Protein AF-A0AAE8SU69-F1 (afdb_monomer)

Structure (mmCIF, N/CA/C/O backbone):
data_AF-A0AAE8SU69-F1
#
_entry.id   AF-A0AAE8SU69-F1
#
loop_
_atom_site.group_PDB
_atom_site.id
_atom_site.type_symbol
_atom_site.label_atom_id
_atom_site.label_alt_id
_atom_site.label_comp_id
_atom_site.label_asym_id
_atom_site.label_entity_id
_atom_site.label_seq_id
_atom_site.pdbx_PDB_ins_code
_atom_site.Cartn_x
_atom_site.Cartn_y
_atom_site.Cartn_z
_atom_site.occupancy
_atom_site.B_iso_or_equiv
_atom_site.auth_seq_id
_atom_site.auth_comp_id
_atom_site.auth_asym_id
_atom_site.auth_atom_id
_atom_site.pdbx_PDB_model_num
ATOM 1 N N . MET A 1 1 ? 26.611 16.038 -88.336 1.00 49.09 1 MET A N 1
ATOM 2 C CA . MET A 1 1 ? 27.033 17.090 -87.384 1.00 49.09 1 MET A CA 1
ATOM 3 C C . MET A 1 1 ? 26.155 16.955 -86.149 1.00 49.09 1 MET A C 1
ATOM 5 O O . MET A 1 1 ? 24.941 16.931 -86.281 1.00 49.09 1 MET A O 1
ATOM 9 N N . THR A 1 2 ? 26.763 16.671 -85.002 1.00 54.41 2 THR A N 1
ATOM 10 C CA . THR A 1 2 ? 26.121 16.164 -83.774 1.00 54.41 2 THR A CA 1
ATOM 11 C C . THR A 1 2 ? 25.400 17.258 -82.976 1.00 54.41 2 THR A C 1
ATOM 13 O O . THR A 1 2 ? 25.965 18.343 -82.841 1.00 54.41 2 THR A O 1
ATOM 16 N N . PRO A 1 3 ? 24.221 16.996 -82.377 1.00 60.56 3 PRO A N 1
ATOM 17 C CA . PRO A 1 3 ? 23.592 17.940 -81.461 1.00 60.56 3 PRO A CA 1
ATOM 18 C C . PRO A 1 3 ? 24.275 17.887 -80.086 1.00 60.56 3 PRO A C 1
ATOM 20 O O . PRO A 1 3 ? 24.425 16.822 -79.483 1.00 60.56 3 PRO A O 1
ATOM 23 N N . HIS A 1 4 ? 24.699 19.045 -79.585 1.00 52.25 4 HIS A N 1
ATOM 24 C CA . HIS A 1 4 ? 25.251 19.191 -78.241 1.00 52.25 4 HIS A CA 1
ATOM 25 C C . HIS A 1 4 ? 24.133 19.162 -77.192 1.00 52.25 4 HIS A C 1
ATOM 27 O O . HIS A 1 4 ? 23.294 20.057 -77.136 1.00 52.25 4 HIS A O 1
ATOM 33 N N . PHE A 1 5 ? 24.152 18.145 -76.330 1.00 54.75 5 PHE A N 1
ATOM 34 C CA . PHE A 1 5 ? 23.349 18.108 -75.112 1.00 54.75 5 PHE A CA 1
ATOM 35 C C . PHE A 1 5 ? 24.040 18.883 -73.984 1.00 54.75 5 PHE A C 1
ATOM 37 O O . PHE A 1 5 ? 25.207 18.640 -73.668 1.00 54.75 5 PHE A O 1
ATOM 44 N N . LEU A 1 6 ? 23.279 19.786 -73.358 1.00 58.44 6 LEU A N 1
ATOM 45 C CA . LEU A 1 6 ? 23.613 20.472 -72.112 1.00 58.44 6 LEU A CA 1
ATOM 46 C C . LEU A 1 6 ? 23.956 19.462 -71.007 1.00 58.44 6 LEU A C 1
ATOM 48 O O . LEU A 1 6 ? 23.206 18.517 -70.758 1.00 58.44 6 LEU A O 1
ATOM 52 N N . ARG A 1 7 ? 25.026 19.731 -70.256 1.00 56.09 7 ARG A N 1
ATOM 53 C CA . ARG A 1 7 ? 25.225 19.166 -68.918 1.00 56.09 7 ARG A CA 1
ATOM 54 C C . ARG A 1 7 ? 25.032 20.270 -67.884 1.00 56.09 7 ARG A C 1
ATOM 56 O O . ARG A 1 7 ? 25.958 21.022 -67.604 1.00 56.09 7 ARG A O 1
ATOM 63 N N . LEU A 1 8 ? 23.830 20.349 -67.312 1.00 56.34 8 LEU A N 1
ATOM 64 C CA . LEU A 1 8 ? 23.618 21.036 -66.038 1.00 56.34 8 LEU A CA 1
ATOM 65 C C . LEU A 1 8 ? 24.312 20.211 -64.951 1.00 56.34 8 LEU A C 1
ATOM 67 O O . LEU A 1 8 ? 23.879 19.108 -64.617 1.00 56.34 8 LEU A O 1
ATOM 71 N N . THR A 1 9 ? 25.408 20.728 -64.412 1.00 57.75 9 THR A N 1
ATOM 72 C CA . THR A 1 9 ? 26.046 20.174 -63.223 1.00 57.75 9 THR A CA 1
ATOM 73 C C . THR A 1 9 ? 25.197 20.550 -62.011 1.00 57.75 9 THR A C 1
ATOM 75 O O . THR A 1 9 ? 25.156 21.701 -61.587 1.00 57.75 9 THR A O 1
ATOM 78 N N . TRP A 1 10 ? 24.475 19.581 -61.447 1.00 59.78 10 TRP A N 1
ATOM 79 C CA . TRP A 1 10 ? 23.865 19.752 -60.131 1.00 59.78 10 TRP A CA 1
ATOM 80 C C . TRP A 1 10 ? 24.978 19.901 -59.095 1.00 59.78 10 TRP A C 1
ATOM 82 O O . TRP A 1 10 ? 25.676 18.944 -58.760 1.00 59.78 10 TRP A O 1
ATOM 92 N N . SER A 1 11 ? 25.160 21.125 -58.610 1.00 58.50 11 SER A N 1
ATOM 93 C CA . SER A 1 11 ? 25.967 21.431 -57.440 1.00 58.50 11 SER A CA 1
ATOM 94 C C . SER A 1 11 ? 25.389 20.689 -56.233 1.00 58.50 11 SER A C 1
ATOM 96 O O . SER A 1 11 ? 24.283 20.951 -55.764 1.00 58.50 11 SER A O 1
ATOM 98 N N . ILE A 1 12 ? 26.145 19.709 -55.744 1.00 66.00 12 ILE A N 1
ATOM 99 C CA . ILE A 1 12 ? 25.838 18.947 -54.536 1.00 66.00 12 ILE A CA 1
ATOM 100 C C . ILE A 1 12 ? 26.022 19.902 -53.352 1.00 66.00 12 ILE A C 1
ATOM 102 O O . ILE A 1 12 ? 27.138 20.096 -52.873 1.00 66.00 12 ILE A O 1
ATOM 106 N N . LEU A 1 13 ? 24.938 20.524 -52.884 1.00 65.25 13 LEU A N 1
ATOM 107 C CA . LEU A 1 13 ? 24.973 21.236 -51.609 1.00 65.25 13 LEU A CA 1
ATOM 108 C C . LEU A 1 13 ? 25.187 20.222 -50.469 1.00 65.25 13 LEU A C 1
ATOM 110 O O . LEU A 1 13 ? 24.530 19.174 -50.449 1.00 65.25 13 LEU A O 1
ATOM 114 N N . PRO A 1 14 ? 26.072 20.512 -49.498 1.00 62.97 14 PRO A N 1
ATOM 115 C CA . PRO A 1 14 ? 26.271 19.648 -48.348 1.00 62.97 14 PRO A CA 1
ATOM 116 C C . PRO A 1 14 ? 24.975 19.565 -47.539 1.00 62.97 14 PRO A C 1
ATOM 118 O O . PRO A 1 14 ? 24.421 20.567 -47.088 1.00 62.97 14 PRO A O 1
ATOM 121 N N . ARG A 1 15 ? 24.482 18.336 -47.367 1.00 63.25 15 ARG A N 1
ATOM 122 C CA . ARG A 1 15 ? 23.305 18.010 -46.559 1.00 63.25 15 ARG A CA 1
ATOM 123 C C . ARG A 1 15 ? 23.516 18.569 -45.143 1.00 63.25 15 ARG A C 1
ATOM 125 O O . ARG A 1 15 ? 24.497 18.173 -44.510 1.00 63.25 15 ARG A O 1
ATOM 132 N N . PRO A 1 16 ? 22.645 19.457 -44.627 1.00 61.53 16 PRO A N 1
ATOM 133 C CA . PRO A 1 16 ? 22.851 20.044 -43.311 1.00 61.53 16 PRO A CA 1
ATOM 134 C C . PRO A 1 16 ? 22.878 18.926 -42.270 1.00 61.53 16 PRO A C 1
ATOM 136 O O . PRO A 1 16 ? 21.952 18.112 -42.186 1.00 61.53 16 PRO A O 1
ATOM 139 N N . ALA A 1 17 ? 23.970 18.864 -41.506 1.00 66.44 17 ALA A N 1
ATOM 140 C CA . ALA A 1 17 ? 24.088 17.967 -40.372 1.00 66.44 17 ALA A CA 1
ATOM 141 C C . ALA A 1 17 ? 22.897 18.241 -39.450 1.00 66.44 17 ALA A C 1
ATOM 143 O O . ALA A 1 17 ? 22.738 19.346 -38.937 1.00 66.44 17 ALA A O 1
ATOM 144 N N . SER A 1 18 ? 22.010 17.258 -39.297 1.00 67.19 18 SER A N 1
ATOM 145 C CA . SER A 1 18 ? 20.856 17.377 -38.415 1.00 67.19 18 SER A CA 1
ATOM 146 C C . SER A 1 18 ? 21.368 17.537 -36.987 1.00 67.19 18 SER A C 1
ATOM 148 O O . SER A 1 18 ? 21.724 16.552 -36.338 1.00 67.19 18 SER A O 1
ATOM 150 N N . PHE A 1 19 ? 21.445 18.779 -36.510 1.00 65.38 19 PHE A N 1
ATOM 151 C CA . PHE A 1 19 ? 21.756 19.090 -35.125 1.00 65.38 19 PHE A CA 1
ATOM 152 C C . PHE A 1 19 ? 20.706 18.396 -34.256 1.00 65.38 19 PHE A C 1
ATOM 154 O O . PHE A 1 19 ? 19.541 18.791 -34.214 1.00 65.38 19 PHE A O 1
ATOM 161 N N . ARG A 1 20 ? 21.096 17.297 -33.600 1.00 65.38 20 ARG A N 1
ATOM 162 C CA . ARG A 1 20 ? 20.268 16.672 -32.571 1.00 65.38 20 ARG A CA 1
ATOM 163 C C . ARG A 1 20 ? 20.212 17.649 -31.409 1.00 65.38 20 ARG A C 1
ATOM 165 O O . ARG A 1 20 ? 21.133 17.700 -30.600 1.00 65.38 20 ARG A O 1
ATOM 172 N N . LEU A 1 21 ? 19.142 18.429 -31.346 1.00 67.25 21 LEU A N 1
ATOM 173 C CA . LEU A 1 21 ? 18.849 19.263 -30.193 1.00 67.25 21 LEU A CA 1
ATOM 174 C C . LEU A 1 21 ? 18.622 18.326 -29.000 1.00 67.25 21 LEU A C 1
ATOM 176 O O . LEU A 1 21 ? 17.607 17.631 -28.915 1.00 67.25 21 LEU A O 1
ATOM 180 N N . PHE A 1 22 ? 19.606 18.244 -28.106 1.00 68.12 22 PHE A N 1
ATOM 181 C CA . PHE A 1 22 ? 19.438 17.576 -26.825 1.00 68.12 22 PHE A CA 1
ATOM 182 C C . PHE A 1 22 ? 18.495 18.432 -25.984 1.00 68.12 22 PHE A C 1
ATOM 184 O O . PHE A 1 22 ? 18.874 19.472 -25.457 1.00 68.12 22 PHE A O 1
ATOM 191 N N . THR A 1 23 ? 17.240 18.005 -25.880 1.00 70.88 23 THR A N 1
ATOM 192 C CA . THR A 1 23 ? 16.294 18.583 -24.927 1.00 70.88 23 THR A CA 1
ATOM 193 C C . THR A 1 23 ? 16.696 18.134 -23.522 1.00 70.88 23 THR A C 1
ATOM 195 O O . THR A 1 23 ? 16.471 16.995 -23.112 1.00 70.88 23 THR A O 1
ATOM 198 N N . THR A 1 24 ? 17.362 19.015 -22.780 1.00 71.12 24 THR A N 1
ATOM 199 C CA . THR A 1 24 ? 17.593 18.838 -21.345 1.00 71.12 24 THR A CA 1
ATOM 200 C C . THR A 1 24 ? 16.384 19.396 -20.603 1.00 71.12 24 THR A C 1
ATOM 202 O O . THR A 1 24 ? 16.393 20.541 -20.157 1.00 71.12 24 THR A O 1
ATOM 205 N N . SER A 1 25 ? 15.300 18.625 -20.494 1.00 71.69 25 SER A N 1
ATOM 206 C CA . SER A 1 25 ? 14.234 19.006 -19.564 1.00 71.69 25 SER A CA 1
ATOM 207 C C . SER A 1 25 ? 14.768 18.871 -18.138 1.00 71.69 25 SER A C 1
ATOM 209 O O . SER A 1 25 ? 15.251 17.793 -17.773 1.00 71.69 25 SER A O 1
ATOM 211 N N . ALA A 1 26 ? 14.666 19.923 -17.327 1.00 72.44 26 ALA A N 1
ATOM 212 C CA . ALA A 1 26 ? 14.949 19.825 -15.901 1.00 72.44 26 ALA A CA 1
ATOM 213 C C . ALA A 1 26 ? 14.105 18.693 -15.292 1.00 72.44 26 ALA A C 1
ATOM 215 O O . ALA A 1 26 ? 12.884 18.650 -15.454 1.00 72.44 26 ALA A O 1
ATOM 216 N N . ALA A 1 27 ? 14.758 17.744 -14.621 1.00 67.69 27 ALA A N 1
ATOM 217 C CA . ALA A 1 27 ? 14.060 16.668 -13.938 1.00 67.69 27 ALA A CA 1
ATOM 218 C C . ALA A 1 27 ? 13.318 17.259 -12.732 1.00 67.69 27 ALA A C 1
ATOM 220 O O . ALA A 1 27 ? 13.930 17.556 -11.708 1.00 67.69 27 ALA A O 1
ATOM 221 N N . LEU A 1 28 ? 11.998 17.434 -12.848 1.00 61.94 28 LEU A N 1
ATOM 222 C CA . LEU A 1 28 ? 11.156 17.824 -11.722 1.00 61.94 28 LEU A CA 1
ATOM 223 C C . LEU A 1 28 ? 11.113 16.654 -10.726 1.00 61.94 28 LEU A C 1
ATOM 225 O O . LEU A 1 28 ? 10.309 15.729 -10.847 1.00 61.94 28 LEU A O 1
ATOM 229 N N . SER A 1 29 ? 12.012 16.669 -9.745 1.00 61.12 29 SER A N 1
ATOM 230 C CA . SER A 1 29 ? 12.094 15.692 -8.658 1.00 61.12 29 SER A CA 1
ATOM 231 C C . SER A 1 29 ? 10.975 15.914 -7.638 1.00 61.12 29 SER A C 1
ATOM 233 O O . SER A 1 29 ? 11.204 16.178 -6.464 1.00 61.12 29 SER A O 1
ATOM 235 N N . LYS A 1 30 ? 9.720 15.792 -8.070 1.00 59.88 30 LYS A N 1
ATOM 236 C CA . LYS A 1 30 ? 8.565 15.837 -7.171 1.00 59.88 30 LYS A CA 1
ATOM 237 C C . LYS A 1 30 ? 7.873 14.486 -7.135 1.00 59.88 30 LYS A C 1
ATOM 239 O O . LYS A 1 30 ? 6.719 14.333 -7.504 1.00 59.88 30 LYS A O 1
ATOM 244 N N . THR A 1 31 ? 8.576 13.482 -6.613 1.00 60.25 31 THR A N 1
ATOM 245 C CA . THR A 1 31 ? 7.897 12.322 -6.018 1.00 60.25 31 THR A CA 1
ATOM 246 C C . THR A 1 31 ? 7.461 12.681 -4.600 1.00 60.25 31 THR A C 1
ATOM 248 O O . THR A 1 31 ? 7.898 12.059 -3.635 1.00 60.25 31 THR A O 1
ATOM 251 N N . ILE A 1 32 ? 6.641 13.723 -4.456 1.00 70.19 32 ILE A N 1
ATOM 252 C CA . ILE A 1 32 ? 5.942 13.966 -3.197 1.00 70.19 32 ILE A CA 1
ATOM 253 C C . ILE A 1 32 ? 4.724 13.055 -3.262 1.00 70.19 32 ILE A C 1
ATOM 255 O O . ILE A 1 32 ? 3.749 13.351 -3.945 1.00 70.19 32 ILE A O 1
ATOM 259 N N . LEU A 1 33 ? 4.837 11.878 -2.642 1.00 77.81 33 LEU A N 1
ATOM 260 C CA . LEU A 1 33 ? 3.665 11.044 -2.385 1.00 77.81 33 LEU A CA 1
ATOM 261 C C . LEU A 1 33 ? 2.626 11.893 -1.639 1.00 77.81 33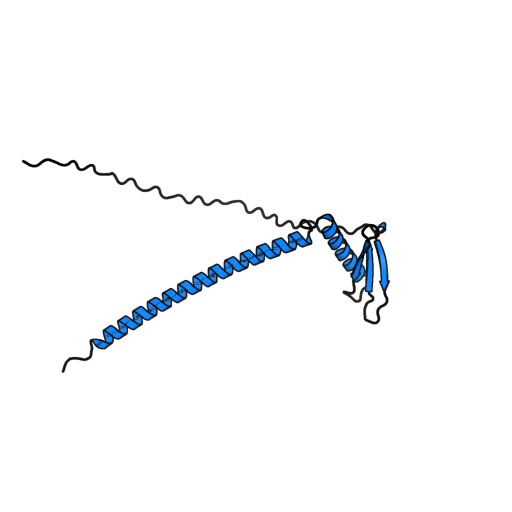 LEU A C 1
ATOM 263 O O . LEU A 1 33 ? 3.031 12.738 -0.832 1.00 77.81 33 LEU A O 1
ATOM 267 N N . PRO A 1 34 ? 1.320 11.664 -1.855 1.00 84.06 34 PRO A N 1
ATOM 268 C CA . PRO A 1 34 ? 0.303 12.383 -1.109 1.00 84.06 34 PRO A CA 1
ATOM 269 C C . PRO A 1 34 ? 0.540 12.213 0.402 1.00 84.06 34 PRO A C 1
ATOM 271 O O . PRO A 1 34 ? 1.043 11.160 0.847 1.00 84.06 34 PRO A O 1
ATOM 274 N N . PRO A 1 35 ? 0.237 13.257 1.195 1.00 87.19 35 PRO A N 1
ATOM 275 C CA . PRO A 1 35 ? 0.440 13.227 2.634 1.00 87.19 35 PRO A CA 1
ATOM 276 C C . PRO A 1 35 ? -0.336 12.062 3.250 1.00 87.19 35 PRO A C 1
ATOM 278 O O . PRO A 1 35 ? -1.358 11.618 2.731 1.00 87.19 35 PRO A O 1
ATOM 281 N N . ARG A 1 36 ? 0.175 11.517 4.356 1.00 87.88 36 ARG A N 1
ATOM 282 C CA . ARG A 1 36 ? -0.500 10.413 5.045 1.00 87.88 36 ARG A CA 1
ATOM 283 C C . ARG A 1 36 ? -1.869 10.896 5.551 1.00 87.88 36 ARG A C 1
ATOM 285 O O . ARG A 1 36 ? -1.898 11.964 6.165 1.00 87.88 36 ARG A O 1
ATOM 292 N N . PRO A 1 37 ? -2.959 10.130 5.346 1.00 89.31 37 PRO A N 1
ATOM 293 C CA . PRO A 1 37 ? -4.260 10.509 5.877 1.00 89.31 37 PRO A CA 1
ATOM 294 C C . PRO A 1 37 ? -4.170 10.650 7.397 1.00 89.31 37 PRO A C 1
ATOM 296 O O . PRO A 1 37 ? -3.539 9.829 8.077 1.00 89.31 37 PRO A O 1
ATOM 299 N N . LYS A 1 38 ? -4.754 11.736 7.910 1.00 89.56 38 LYS A N 1
ATOM 300 C CA . LYS A 1 38 ? -4.808 12.010 9.347 1.00 89.56 38 LY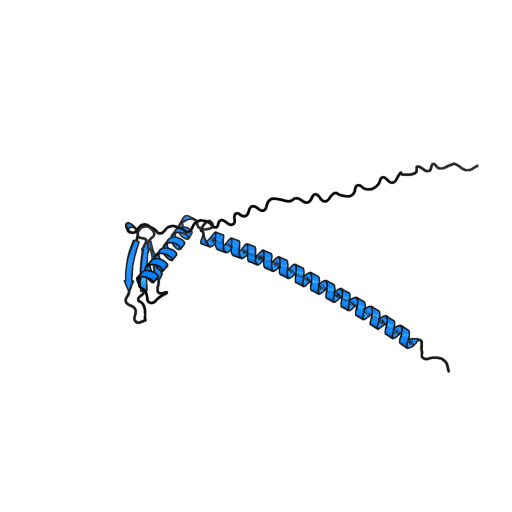S A CA 1
ATOM 301 C C . LYS A 1 38 ? -5.737 11.004 10.020 1.00 89.56 38 LYS A C 1
ATOM 303 O O . LYS A 1 38 ? -6.638 10.450 9.395 1.00 89.56 38 LYS A O 1
ATOM 308 N N . HIS A 1 39 ? -5.496 10.751 11.300 1.00 89.50 39 HIS A N 1
ATOM 309 C CA . HIS A 1 39 ? -6.405 9.924 12.082 1.00 89.50 39 HIS A CA 1
ATOM 310 C C . HIS A 1 39 ? -7.716 10.680 12.320 1.00 89.50 39 HIS A C 1
ATOM 312 O O . HIS A 1 39 ? -7.653 11.891 12.552 1.00 89.50 39 HIS A O 1
ATOM 318 N N . PRO A 1 40 ? -8.866 9.985 12.286 1.00 87.69 40 PRO A N 1
ATOM 319 C CA . PRO A 1 40 ? -10.123 10.577 12.716 1.00 87.69 40 PRO A CA 1
ATOM 320 C C . PRO A 1 40 ? -10.028 11.035 14.182 1.00 87.69 40 PRO A C 1
ATOM 322 O O . PRO A 1 40 ? -9.213 10.495 14.947 1.00 87.69 40 PRO A O 1
ATOM 325 N N . PRO A 1 41 ? -10.807 12.054 14.569 1.00 91.00 41 PRO A N 1
ATOM 326 C CA . PRO A 1 41 ? -10.815 12.559 15.931 1.00 91.00 41 PRO A CA 1
ATOM 327 C C . PRO A 1 41 ? -11.390 11.519 16.904 1.00 91.00 41 PRO A C 1
ATOM 329 O O . PRO A 1 41 ? -12.156 10.636 16.524 1.00 91.00 41 PRO A O 1
ATOM 332 N N . GLU A 1 42 ? -11.017 11.606 18.183 1.00 88.81 42 GLU A N 1
ATOM 333 C CA . GLU A 1 42 ? -11.345 10.548 19.153 1.00 88.81 42 GLU A CA 1
ATOM 334 C C . GLU A 1 42 ? -12.849 10.413 19.438 1.00 88.81 42 GLU A C 1
ATOM 336 O O . GLU A 1 42 ? -13.295 9.326 19.785 1.00 88.81 42 GLU A O 1
ATOM 341 N N . HIS A 1 43 ? -13.638 11.472 19.233 1.00 92.06 43 HIS A N 1
ATOM 342 C CA . HIS A 1 43 ? -15.089 11.458 19.451 1.00 92.06 43 HIS A CA 1
ATOM 343 C C . HIS A 1 43 ? -15.872 10.674 18.384 1.00 92.06 43 HIS A C 1
ATOM 345 O O . HIS A 1 43 ? -17.007 10.284 18.632 1.00 92.06 43 HIS A O 1
ATOM 351 N N . GLU A 1 44 ? -15.280 10.409 17.217 1.00 91.62 44 GLU A N 1
ATOM 352 C CA . GLU A 1 44 ? -15.917 9.642 16.133 1.00 91.62 44 GLU A CA 1
ATOM 353 C C . GLU A 1 44 ? -15.566 8.147 16.183 1.00 91.62 44 GLU A C 1
ATOM 355 O O . GLU A 1 44 ? -15.963 7.377 15.301 1.00 91.62 44 GLU A O 1
ATOM 360 N N . ILE A 1 45 ? -14.786 7.718 17.182 1.00 93.50 45 ILE A N 1
ATOM 361 C CA . ILE A 1 45 ? -14.213 6.375 17.246 1.00 93.50 45 ILE A CA 1
ATOM 362 C C . ILE A 1 45 ? -14.673 5.653 18.510 1.00 93.50 45 ILE A C 1
ATOM 364 O O . ILE A 1 45 ? -14.346 6.036 19.629 1.00 93.50 45 ILE A O 1
ATOM 368 N N . GLU A 1 46 ? -15.320 4.510 18.321 1.00 94.19 46 GLU A N 1
ATOM 369 C CA . GLU A 1 46 ? -15.577 3.546 19.387 1.00 94.19 46 GLU A CA 1
ATOM 370 C C . GLU A 1 46 ? -14.430 2.533 19.452 1.00 94.19 46 GLU A C 1
ATOM 372 O O . GLU A 1 46 ? -14.112 1.853 18.467 1.00 94.19 46 GLU A O 1
ATOM 377 N N . GLU A 1 47 ? -13.793 2.409 20.621 1.00 92.62 47 GLU A N 1
ATOM 378 C CA . GLU A 1 47 ? -12.747 1.415 20.843 1.00 92.62 47 GLU A CA 1
ATOM 379 C C . GLU A 1 47 ? -13.248 0.230 21.686 1.00 92.62 47 GLU A C 1
ATOM 381 O O . GLU A 1 47 ? -13.643 0.399 22.834 1.00 92.62 47 GLU A O 1
ATOM 386 N N . ALA A 1 48 ? -13.104 -0.997 21.179 1.00 92.06 48 ALA A N 1
ATOM 387 C CA . ALA A 1 48 ? -13.380 -2.228 21.921 1.00 92.06 48 ALA A CA 1
ATOM 388 C C . ALA A 1 48 ? -12.132 -3.119 22.007 1.00 92.06 48 ALA A C 1
ATOM 390 O O . ALA A 1 48 ? -11.258 -3.109 21.132 1.00 92.06 48 ALA A O 1
ATOM 391 N N . PHE A 1 49 ? -12.016 -3.890 23.087 1.00 88.25 49 PHE A N 1
ATOM 392 C CA . PHE A 1 49 ? -10.927 -4.845 23.281 1.00 88.25 49 PHE A CA 1
ATOM 393 C C . PHE A 1 49 ? -11.495 -6.229 23.555 1.00 88.25 49 PHE A C 1
ATOM 395 O O . PHE A 1 49 ? -12.259 -6.412 24.497 1.00 88.25 49 PHE A O 1
ATOM 402 N N . VAL A 1 50 ? -11.079 -7.202 22.748 1.00 88.19 50 VAL A N 1
ATOM 403 C CA . VAL A 1 50 ? -11.466 -8.599 22.928 1.00 88.19 50 VAL A CA 1
ATOM 404 C C . VAL A 1 50 ? -10.286 -9.354 23.520 1.00 88.19 50 VAL A C 1
ATOM 406 O O . VAL A 1 50 ? -9.178 -9.364 22.970 1.00 88.19 50 VAL A O 1
ATOM 409 N N . LYS A 1 51 ? -10.523 -9.997 24.665 1.00 83.12 51 LYS A N 1
ATOM 410 C CA . LYS A 1 51 ? -9.545 -10.878 25.298 1.00 83.12 51 LYS A CA 1
ATOM 411 C C . LYS A 1 51 ? -9.564 -12.219 24.558 1.00 83.12 51 LYS A C 1
ATOM 413 O O . LYS A 1 51 ? -10.450 -13.035 24.770 1.00 83.12 51 LYS A O 1
ATOM 418 N N . GLY A 1 52 ? -8.624 -12.395 23.632 1.00 76.25 52 GLY A N 1
ATOM 419 C CA . GLY A 1 52 ? -8.404 -13.669 22.945 1.00 76.25 52 GLY A CA 1
ATOM 420 C C . GLY A 1 52 ? -7.620 -14.663 23.807 1.00 76.25 52 GLY A C 1
ATOM 421 O O . GLY A 1 52 ? -7.017 -14.279 24.807 1.00 76.25 52 GLY A O 1
ATOM 422 N N . SER A 1 53 ? -7.611 -15.931 23.388 1.00 73.81 53 SER A N 1
ATOM 423 C CA . SER A 1 53 ? -6.877 -17.024 24.050 1.00 73.81 53 SER A CA 1
ATOM 424 C C . SER A 1 53 ? -5.350 -16.947 23.846 1.00 73.81 53 SER A C 1
ATOM 426 O O . SER A 1 53 ? -4.594 -17.432 24.682 1.00 73.81 53 SER A O 1
ATOM 428 N N . GLY A 1 54 ? -4.883 -16.299 22.772 1.00 69.31 54 GLY A N 1
ATOM 429 C CA . GLY A 1 54 ? -3.459 -16.177 22.438 1.00 69.31 54 GLY A CA 1
ATOM 430 C C . GLY A 1 54 ? -2.741 -14.945 23.025 1.00 69.31 54 GLY A C 1
ATOM 431 O O . GLY A 1 54 ? -3.370 -14.054 23.605 1.00 69.31 54 GLY A O 1
ATOM 432 N N . PRO A 1 55 ? -1.409 -14.853 22.843 1.00 62.09 55 PRO A N 1
ATOM 433 C CA . PRO A 1 55 ? -0.602 -13.736 23.325 1.00 62.09 55 PRO A CA 1
ATOM 434 C C . PRO A 1 55 ? -0.946 -12.443 22.569 1.00 62.09 55 PRO A C 1
ATOM 436 O O . PRO A 1 55 ? -0.663 -12.297 21.384 1.00 62.09 55 PRO A O 1
ATOM 439 N N . GLY A 1 56 ? -1.539 -11.482 23.281 1.00 66.25 56 GLY A N 1
ATOM 440 C CA . GLY A 1 56 ? -1.905 -10.168 22.747 1.00 66.25 56 GLY A CA 1
ATOM 441 C C . GLY A 1 56 ? -3.350 -10.124 22.252 1.00 66.25 56 GLY A C 1
ATOM 442 O O . GLY A 1 56 ? -3.669 -10.586 21.161 1.00 66.25 56 GLY A O 1
ATOM 443 N N . GLY A 1 57 ? -4.241 -9.554 23.067 1.00 79.00 57 GLY A N 1
ATOM 444 C CA . GLY A 1 57 ? -5.655 -9.439 22.708 1.00 79.00 57 GLY A CA 1
ATOM 445 C C . GLY A 1 57 ? -5.907 -8.545 21.490 1.00 79.00 57 GLY A C 1
ATOM 446 O O . GLY A 1 57 ? -5.094 -7.690 21.122 1.00 79.00 57 GLY A O 1
ATOM 447 N N . GLN A 1 58 ? -7.071 -8.745 20.882 1.00 87.44 58 GLN A N 1
ATOM 448 C CA . GLN A 1 58 ? -7.492 -8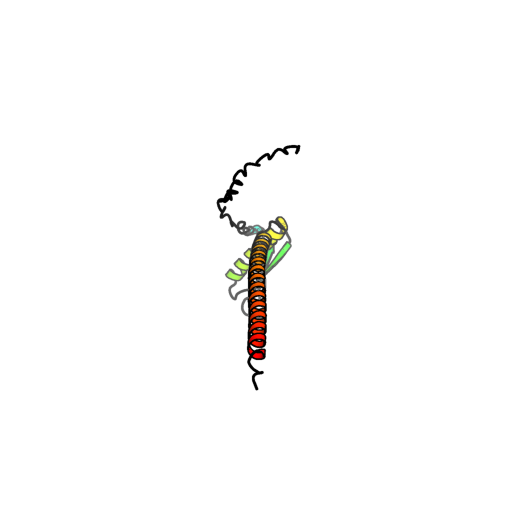.084 19.655 1.00 87.44 58 GLN A CA 1
ATOM 449 C C . GLN A 1 58 ? -8.045 -6.687 19.964 1.00 87.44 58 GLN A C 1
ATOM 451 O O . GLN A 1 58 ? -8.952 -6.530 20.786 1.00 87.44 58 GLN A O 1
ATOM 456 N N . LYS A 1 59 ? -7.521 -5.660 19.284 1.00 92.31 59 LYS A N 1
ATOM 457 C CA . LYS A 1 59 ? -8.076 -4.301 19.326 1.00 92.31 59 LYS A CA 1
ATOM 458 C C . LYS A 1 59 ? -9.058 -4.122 18.176 1.00 92.31 59 LYS A C 1
ATOM 460 O O . LYS A 1 59 ? -8.704 -4.369 17.023 1.00 92.31 59 LYS A O 1
ATOM 465 N N . ILE A 1 60 ? -10.266 -3.677 18.493 1.00 91.94 60 ILE A N 1
ATOM 466 C CA . ILE A 1 60 ? -11.312 -3.359 17.525 1.00 91.94 60 ILE A CA 1
ATOM 467 C C . ILE A 1 60 ? -11.558 -1.851 17.601 1.00 91.94 60 ILE A C 1
ATOM 469 O O . ILE A 1 60 ? -11.746 -1.312 18.690 1.00 91.94 60 ILE A O 1
ATOM 473 N N . LEU A 1 61 ? -11.495 -1.167 16.462 1.00 94.31 61 LEU A N 1
ATOM 474 C CA . LEU A 1 61 ? -11.884 0.236 16.323 1.00 94.31 61 LEU A CA 1
ATOM 475 C C . LEU A 1 61 ? -13.030 0.323 15.328 1.00 94.31 61 LEU A C 1
ATOM 477 O O . LEU A 1 61 ? -12.948 -0.270 14.251 1.00 94.31 61 LEU A O 1
ATOM 481 N N . LYS A 1 62 ? -14.067 1.071 15.680 1.00 95.12 62 LYS A N 1
ATOM 482 C CA . LYS A 1 62 ? -15.201 1.349 14.809 1.00 95.12 62 LYS A CA 1
ATOM 483 C C . LYS A 1 62 ? -15.328 2.853 14.631 1.00 95.12 62 LYS A C 1
ATOM 485 O O . LYS A 1 62 ? -15.325 3.589 15.609 1.00 95.12 62 LYS A O 1
ATOM 490 N N . HIS A 1 63 ? -15.426 3.293 13.385 1.00 96.12 63 HIS A N 1
ATOM 491 C CA . HIS A 1 63 ? -15.797 4.668 13.081 1.00 96.12 63 HIS A CA 1
ATOM 492 C C . HIS A 1 63 ? -17.320 4.782 13.128 1.00 96.12 63 HIS A C 1
ATOM 494 O O . HIS A 1 63 ? -18.003 4.060 12.401 1.00 96.12 63 HIS A O 1
ATOM 500 N N . ILE A 1 64 ? -17.848 5.641 13.996 1.00 93.81 64 ILE A N 1
ATOM 501 C CA . ILE A 1 64 ? -19.289 5.771 14.241 1.00 93.81 64 ILE A CA 1
ATOM 502 C C . ILE A 1 64 ? -20.039 6.209 12.972 1.00 93.81 64 ILE A C 1
ATOM 504 O O . ILE A 1 64 ? -20.961 5.493 12.581 1.00 93.81 64 ILE A O 1
ATOM 508 N N . PRO A 1 65 ? -19.651 7.296 12.270 1.00 93.69 65 PRO A N 1
ATOM 509 C CA . PRO A 1 65 ? -20.483 7.817 11.186 1.00 93.69 65 PRO A CA 1
ATOM 510 C C .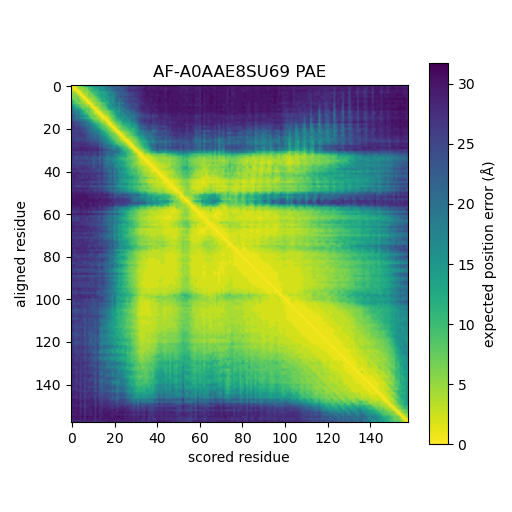 PRO A 1 65 ? -20.416 6.971 9.907 1.00 93.69 65 PRO A C 1
ATOM 512 O O . PRO A 1 65 ? -21.393 6.918 9.170 1.00 93.69 65 PRO A O 1
ATOM 515 N N . THR A 1 66 ? -19.302 6.274 9.634 1.00 94.38 66 THR A N 1
ATOM 516 C CA . THR A 1 66 ? -19.199 5.391 8.448 1.00 94.38 66 THR A CA 1
ATOM 517 C C . THR A 1 66 ? -19.461 3.919 8.753 1.00 94.38 66 THR A C 1
ATOM 519 O O . THR A 1 66 ? -19.539 3.108 7.834 1.00 94.38 66 THR A O 1
ATOM 522 N N . GLY A 1 67 ? -19.536 3.530 10.027 1.00 94.19 67 GLY A N 1
ATOM 523 C CA . GLY A 1 67 ? -19.710 2.137 10.442 1.00 94.19 67 GLY A CA 1
ATOM 524 C C . GLY A 1 67 ? -18.521 1.214 10.138 1.00 94.19 67 GLY A C 1
ATOM 525 O O . GLY A 1 67 ? -18.625 0.004 10.343 1.00 94.19 67 GLY A O 1
ATOM 526 N N . ILE A 1 68 ? -17.381 1.736 9.664 1.00 94.94 68 ILE A N 1
ATOM 527 C CA . ILE A 1 68 ? -16.219 0.911 9.310 1.00 94.94 68 ILE A CA 1
ATOM 528 C C . ILE A 1 68 ? -15.586 0.339 10.576 1.00 94.94 68 ILE A C 1
ATOM 530 O O . ILE A 1 68 ? -15.111 1.074 11.442 1.00 94.94 68 ILE A O 1
ATOM 534 N N . VAL A 1 69 ? -15.509 -0.991 10.635 1.00 95.31 69 VAL A N 1
ATOM 535 C CA . VAL A 1 69 ? -14.857 -1.726 11.722 1.00 95.31 69 VAL A CA 1
ATOM 536 C C . VAL A 1 69 ? -13.493 -2.243 11.269 1.00 95.31 69 VAL A C 1
ATOM 538 O O . VAL A 1 69 ? -13.354 -2.912 10.241 1.00 95.31 69 VAL A O 1
ATOM 541 N N . VAL A 1 70 ? -12.469 -1.968 12.071 1.00 94.94 70 VAL A N 1
ATOM 542 C CA . VAL A 1 70 ? -11.093 -2.425 11.876 1.00 94.94 70 VAL A CA 1
ATOM 543 C C . VAL A 1 70 ? -10.654 -3.252 13.074 1.00 94.94 70 VAL A C 1
ATOM 545 O O . VAL A 1 70 ? -10.831 -2.859 14.224 1.00 94.94 70 VAL A O 1
ATOM 548 N N . LYS A 1 71 ? -10.033 -4.398 12.792 1.00 92.94 71 LYS A N 1
ATOM 549 C CA . LYS A 1 71 ? -9.466 -5.308 13.789 1.00 92.94 71 LYS A CA 1
ATOM 550 C C . LYS A 1 71 ? -7.942 -5.302 13.660 1.00 92.94 71 LYS A C 1
ATOM 552 O O . LYS A 1 71 ? -7.424 -5.350 12.547 1.00 92.94 71 LYS A O 1
ATOM 557 N N . SER A 1 72 ? -7.228 -5.257 14.781 1.00 92.00 72 SER A N 1
ATOM 558 C CA . SER A 1 72 ? -5.762 -5.297 14.833 1.00 92.00 72 SER A CA 1
ATOM 559 C C . SER A 1 72 ? -5.277 -6.241 15.933 1.00 92.00 72 SER A C 1
ATOM 561 O O . SER A 1 72 ? -5.678 -6.116 17.093 1.00 92.00 72 SER A O 1
ATOM 563 N N . GLN A 1 73 ? -4.405 -7.178 15.554 1.00 90.31 73 GLN A N 1
ATOM 564 C CA . GLN A 1 73 ? -3.756 -8.164 16.428 1.00 90.31 73 GLN A CA 1
ATOM 565 C C . GLN A 1 73 ? -2.305 -8.399 15.963 1.00 90.31 73 GLN A C 1
ATOM 567 O O . GLN A 1 73 ? -1.852 -9.526 15.805 1.00 90.31 73 GLN A O 1
ATOM 572 N N . ALA A 1 74 ? -1.589 -7.321 15.640 1.00 89.06 74 ALA A N 1
ATOM 573 C CA . ALA A 1 74 ? -0.250 -7.419 15.058 1.00 89.06 74 ALA A CA 1
ATOM 574 C C . ALA A 1 74 ? 0.844 -7.702 16.101 1.00 89.06 74 ALA A C 1
ATOM 576 O O . ALA A 1 74 ? 1.858 -8.312 15.781 1.00 89.06 74 ALA A O 1
ATOM 577 N N . THR A 1 75 ? 0.665 -7.232 17.337 1.00 90.44 75 THR A N 1
ATOM 578 C CA . THR A 1 75 ? 1.701 -7.274 18.377 1.00 90.44 75 THR A CA 1
ATOM 579 C C . THR A 1 75 ? 1.128 -7.674 19.737 1.00 90.44 75 THR A C 1
ATOM 581 O O . THR A 1 75 ? -0.083 -7.618 19.966 1.00 90.44 75 THR A O 1
ATOM 584 N N . ARG A 1 76 ? 2.014 -8.015 20.684 1.00 86.56 76 ARG A N 1
ATOM 585 C CA . ARG A 1 76 ? 1.648 -8.251 22.093 1.00 86.56 76 ARG A CA 1
ATOM 586 C C . ARG A 1 76 ? 1.181 -6.983 22.821 1.00 86.56 76 ARG A C 1
ATOM 588 O O . ARG A 1 76 ? 0.526 -7.075 23.857 1.00 86.56 76 ARG A O 1
ATOM 595 N N . SER A 1 77 ? 1.533 -5.800 22.308 1.00 88.75 77 SER A N 1
ATOM 596 C CA . SER A 1 77 ? 1.291 -4.515 22.965 1.00 88.75 77 SER A CA 1
ATOM 597 C C . SER A 1 77 ? -0.051 -3.903 22.559 1.00 88.75 77 SER A C 1
ATOM 599 O O . SER A 1 77 ? -0.350 -3.699 21.382 1.00 88.75 77 SER A O 1
ATOM 601 N N . ARG A 1 78 ? -0.864 -3.524 23.556 1.00 87.25 78 ARG A N 1
ATOM 602 C CA . ARG A 1 78 ? -2.174 -2.887 23.327 1.00 87.25 78 ARG A CA 1
ATOM 603 C C . ARG A 1 78 ? -2.050 -1.498 22.705 1.00 87.25 78 ARG A C 1
ATOM 605 O O . ARG A 1 78 ? -2.853 -1.136 21.848 1.00 87.25 78 ARG A O 1
ATOM 612 N N . SER A 1 79 ? -1.071 -0.708 23.147 1.00 91.00 79 SER A N 1
ATOM 613 C CA . SER A 1 79 ? -0.861 0.657 22.652 1.00 91.00 79 SER A CA 1
ATOM 614 C C . SER A 1 79 ? -0.425 0.654 21.188 1.00 91.00 79 SER A C 1
ATOM 616 O O . SER A 1 79 ? -0.894 1.474 20.401 1.00 91.00 79 SER A O 1
ATOM 618 N N . GLU A 1 80 ? 0.406 -0.311 20.805 1.00 92.38 80 GLU A N 1
ATOM 619 C CA . GLU A 1 80 ? 0.852 -0.500 19.430 1.00 92.38 80 GLU 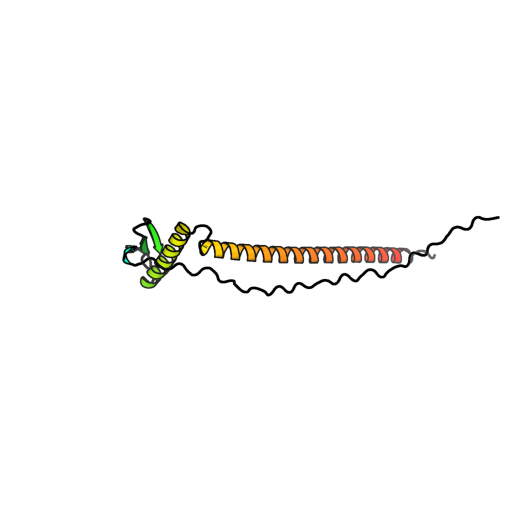A CA 1
ATOM 620 C C . GLU A 1 80 ? -0.283 -1.003 18.534 1.00 92.38 80 GLU A C 1
ATOM 622 O O . GLU A 1 80 ? -0.548 -0.401 17.492 1.00 92.38 80 GLU A O 1
ATOM 627 N N . ASN A 1 81 ? -1.063 -1.990 18.990 1.00 92.25 81 ASN A N 1
ATOM 628 C CA . ASN A 1 81 ? -2.251 -2.441 18.260 1.00 92.25 81 ASN A CA 1
ATOM 629 C C . ASN A 1 81 ? -3.273 -1.309 18.055 1.00 92.25 81 ASN A C 1
ATOM 631 O O . ASN A 1 81 ? -3.885 -1.245 16.987 1.00 92.25 81 ASN A O 1
ATOM 635 N N . ARG A 1 82 ? -3.415 -0.379 19.015 1.00 92.12 82 ARG A N 1
ATOM 636 C CA . ARG A 1 82 ? -4.249 0.831 18.878 1.00 92.12 82 ARG A CA 1
ATOM 637 C C . ARG A 1 82 ? -3.745 1.751 17.767 1.00 92.12 82 ARG A C 1
ATOM 639 O O . ARG A 1 82 ? -4.530 2.147 16.911 1.00 92.12 82 ARG A O 1
ATOM 646 N N . LYS A 1 83 ? -2.443 2.057 17.740 1.00 93.19 83 LYS A N 1
ATOM 647 C CA . LYS A 1 83 ? -1.826 2.889 16.688 1.00 93.19 83 LYS A CA 1
ATOM 648 C C . LYS A 1 83 ? -1.986 2.252 15.309 1.00 93.19 83 LYS A C 1
ATOM 650 O O . LYS A 1 83 ? -2.337 2.929 14.347 1.00 93.19 83 LYS A O 1
ATOM 655 N N . ILE A 1 84 ? -1.762 0.943 15.214 1.00 93.75 84 ILE A N 1
ATOM 656 C CA . ILE A 1 84 ? -1.928 0.186 13.969 1.00 93.75 84 ILE A CA 1
ATOM 657 C C . ILE A 1 84 ? -3.390 0.227 13.511 1.00 93.75 84 ILE A C 1
ATOM 659 O O . ILE A 1 84 ? -3.648 0.541 12.353 1.00 93.75 84 ILE A O 1
ATOM 663 N N . ALA A 1 85 ? -4.347 0.006 14.415 1.00 94.38 85 ALA A N 1
ATOM 664 C CA . ALA A 1 85 ? -5.766 0.088 14.086 1.00 94.38 85 ALA A CA 1
ATOM 665 C C . ALA A 1 85 ? -6.167 1.494 13.599 1.00 94.38 85 ALA A C 1
ATOM 667 O O . ALA A 1 85 ? -6.849 1.596 12.583 1.00 94.38 85 ALA A O 1
ATOM 668 N N . ARG A 1 86 ? -5.690 2.574 14.244 1.00 95.06 86 ARG A N 1
ATOM 669 C CA . ARG A 1 86 ? -5.939 3.964 13.799 1.00 95.06 86 ARG A CA 1
ATOM 670 C C . ARG A 1 86 ? -5.342 4.251 12.418 1.00 95.06 86 ARG A C 1
ATOM 672 O O . ARG A 1 86 ? -5.966 4.927 11.607 1.00 95.06 86 ARG A O 1
ATOM 679 N N . ASN A 1 87 ? -4.156 3.714 12.127 1.00 94.25 87 ASN A N 1
ATOM 680 C CA . ASN A 1 87 ? -3.528 3.825 10.808 1.00 94.25 87 ASN A CA 1
ATOM 681 C C . ASN A 1 87 ? -4.341 3.118 9.715 1.00 94.25 87 ASN A C 1
ATOM 683 O O . ASN A 1 87 ? -4.505 3.667 8.629 1.00 94.25 87 ASN A O 1
ATOM 687 N N . ILE A 1 88 ? -4.827 1.907 9.997 1.00 94.81 88 ILE A N 1
ATOM 688 C CA . ILE A 1 88 ? -5.637 1.133 9.050 1.00 94.81 88 ILE A CA 1
ATOM 689 C C . ILE A 1 88 ? -6.996 1.806 8.843 1.00 94.81 88 ILE A C 1
ATOM 691 O O . ILE A 1 88 ? -7.444 1.921 7.707 1.00 94.81 88 ILE A O 1
ATOM 695 N N . LEU A 1 89 ? -7.629 2.290 9.916 1.00 95.12 89 LEU A N 1
ATOM 696 C CA . LEU A 1 89 ? -8.905 3.000 9.837 1.00 95.12 89 LEU A CA 1
ATOM 697 C C . LEU A 1 89 ? -8.789 4.268 8.986 1.00 95.12 89 LEU A C 1
ATOM 699 O O . LEU A 1 89 ? -9.593 4.457 8.083 1.00 95.12 89 LEU A O 1
ATOM 703 N N . ALA A 1 90 ? -7.749 5.079 9.206 1.00 95.06 90 ALA A N 1
ATOM 704 C CA . ALA A 1 90 ? -7.486 6.268 8.396 1.00 95.06 90 ALA A CA 1
ATOM 705 C C . ALA A 1 90 ? -7.271 5.931 6.910 1.00 95.06 90 ALA A C 1
ATOM 707 O O . ALA A 1 90 ? -7.767 6.642 6.046 1.00 95.06 90 ALA A O 1
ATOM 708 N N . GLY A 1 91 ? -6.571 4.831 6.607 1.00 94.19 91 GLY A N 1
ATOM 709 C CA . GLY A 1 91 ? -6.403 4.359 5.230 1.00 94.19 91 GLY A CA 1
ATOM 710 C C . GLY A 1 91 ? -7.723 3.936 4.581 1.00 94.19 91 GLY A C 1
ATOM 711 O O . GLY A 1 91 ? -7.999 4.332 3.459 1.00 94.19 91 GLY A O 1
ATOM 712 N N . ARG A 1 92 ? -8.574 3.199 5.305 1.00 94.50 92 ARG A N 1
ATOM 713 C CA . ARG A 1 92 ? -9.896 2.797 4.797 1.00 94.50 92 ARG A CA 1
ATOM 714 C C . ARG A 1 92 ? -10.838 3.978 4.590 1.00 94.50 92 ARG A C 1
ATOM 716 O O . ARG A 1 92 ? -11.623 3.961 3.653 1.00 94.50 92 ARG A O 1
ATOM 723 N N . LEU A 1 93 ? -10.774 4.987 5.459 1.00 94.62 93 LEU A N 1
ATOM 724 C CA . LEU A 1 93 ? -11.528 6.226 5.272 1.00 94.62 93 LEU A CA 1
ATOM 725 C C . LEU A 1 93 ? -11.028 6.991 4.043 1.00 94.62 93 LEU A C 1
ATOM 727 O O . LEU A 1 93 ? -11.838 7.436 3.243 1.00 94.62 93 LEU A O 1
ATOM 731 N N . ASP A 1 94 ? -9.712 7.082 3.847 1.00 94.75 94 ASP A N 1
ATOM 732 C CA . ASP A 1 94 ? -9.122 7.688 2.646 1.00 94.75 94 ASP A CA 1
ATOM 733 C C . ASP A 1 94 ? -9.557 6.960 1.363 1.00 94.75 94 ASP A C 1
ATOM 735 O O . ASP A 1 94 ? -9.926 7.594 0.382 1.00 94.75 94 ASP A O 1
ATOM 739 N N . GLU A 1 95 ? -9.587 5.628 1.379 1.00 93.88 95 GLU A N 1
ATOM 740 C CA . GLU A 1 95 ? -10.108 4.821 0.269 1.00 93.88 95 GLU A CA 1
ATOM 741 C C . GLU A 1 95 ? -11.606 5.058 0.026 1.00 93.88 95 GLU A C 1
ATOM 743 O O . GLU A 1 95 ? -12.021 5.131 -1.128 1.00 93.88 95 GLU A O 1
ATOM 748 N N . LEU A 1 96 ? -12.405 5.220 1.086 1.00 93.44 96 LEU A N 1
ATOM 749 C CA . LEU A 1 96 ? -13.838 5.506 0.980 1.00 93.44 96 LEU A CA 1
ATOM 750 C C . LEU A 1 96 ? -14.103 6.884 0.356 1.00 93.44 96 LEU A C 1
ATOM 752 O O . LEU A 1 96 ? -14.966 6.999 -0.509 1.00 93.44 96 LEU A O 1
ATOM 756 N N . TYR A 1 97 ? -13.386 7.920 0.801 1.00 92.62 97 TYR A N 1
ATOM 757 C CA . TYR A 1 97 ? -13.618 9.297 0.357 1.00 92.62 97 TYR A CA 1
ATOM 758 C C . TYR A 1 97 ? -12.940 9.619 -0.981 1.00 92.62 97 TYR A C 1
ATOM 760 O O . TYR A 1 97 ? -13.549 10.270 -1.824 1.00 92.62 97 TYR A O 1
ATOM 768 N N . ASN A 1 98 ? -11.699 9.164 -1.184 1.00 91.56 98 ASN A N 1
ATOM 769 C CA . ASN A 1 98 ? -10.867 9.558 -2.327 1.00 91.56 98 ASN A CA 1
ATOM 770 C C . ASN A 1 98 ? -10.711 8.453 -3.386 1.00 91.56 98 ASN A C 1
ATOM 772 O O . ASN A 1 98 ? -10.290 8.733 -4.508 1.00 91.56 98 ASN A O 1
ATOM 776 N N . GLY A 1 99 ? -11.012 7.187 -3.069 1.00 92.31 99 GLY A N 1
ATOM 777 C CA . GLY A 1 99 ? -10.998 6.084 -4.037 1.00 92.31 99 GLY A CA 1
ATOM 778 C C . GLY A 1 99 ? -9.667 5.936 -4.785 1.00 92.31 99 GLY A C 1
ATOM 779 O O . GLY A 1 99 ? -8.647 5.563 -4.200 1.00 92.31 99 GLY A O 1
ATOM 780 N N . SER A 1 100 ? -9.664 6.232 -6.090 1.00 89.88 100 SER A N 1
ATOM 781 C CA . SER A 1 100 ? -8.472 6.177 -6.955 1.00 89.88 100 SER A CA 1
ATOM 782 C C . SER A 1 100 ? -7.409 7.223 -6.620 1.00 89.88 100 SER A C 1
ATOM 784 O O . SER A 1 100 ? -6.237 7.026 -6.932 1.00 89.88 100 SER A O 1
ATOM 786 N N . GLU A 1 101 ? -7.799 8.324 -5.984 1.00 89.88 101 GLU A N 1
ATOM 787 C CA . GLU A 1 101 ? -6.877 9.372 -5.536 1.00 89.88 101 GLU A CA 1
ATOM 788 C C . GLU A 1 101 ? -6.353 9.119 -4.120 1.00 89.88 101 GLU A C 1
ATOM 790 O O . GLU A 1 101 ? -5.491 9.852 -3.629 1.00 89.88 101 GLU A O 1
ATOM 795 N N . SER A 1 102 ? -6.824 8.048 -3.469 1.00 93.06 102 SER A N 1
ATOM 796 C CA . SER A 1 102 ? -6.316 7.641 -2.164 1.00 93.06 102 SER A CA 1
ATOM 797 C C . SER A 1 102 ? -4.809 7.408 -2.213 1.00 93.06 102 SER A C 1
ATOM 799 O O . SER A 1 102 ? -4.216 6.969 -3.210 1.00 93.06 102 SER A O 1
ATOM 801 N N . ARG A 1 103 ? -4.149 7.640 -1.081 1.00 91.00 103 ARG A N 1
ATOM 802 C CA . ARG A 1 103 ? -2.701 7.451 -0.976 1.00 91.00 103 ARG A CA 1
ATOM 803 C C . ARG A 1 103 ? -2.286 6.017 -1.299 1.00 91.00 103 ARG A C 1
ATOM 805 O O . ARG A 1 103 ? -1.211 5.807 -1.865 1.00 91.00 103 ARG A O 1
ATOM 812 N N . ALA A 1 104 ? -3.111 5.036 -0.932 1.00 91.62 104 ALA A N 1
ATOM 813 C CA . ALA A 1 104 ? -2.868 3.629 -1.229 1.00 91.62 104 ALA A CA 1
ATOM 814 C C . ALA A 1 104 ? -2.852 3.369 -2.745 1.00 91.62 104 ALA A C 1
ATOM 816 O O . ALA A 1 104 ? -1.903 2.751 -3.240 1.00 91.62 104 ALA A O 1
ATOM 817 N N . ALA A 1 105 ? -3.832 3.908 -3.475 1.00 92.31 105 ALA A N 1
ATOM 818 C CA . ALA A 1 105 ? -3.919 3.804 -4.928 1.00 92.31 105 ALA A CA 1
ATOM 819 C C . ALA A 1 105 ? -2.733 4.492 -5.623 1.00 92.31 105 ALA A C 1
ATOM 821 O O . ALA A 1 105 ? -2.032 3.864 -6.415 1.00 92.31 105 ALA A O 1
ATOM 822 N N . VAL A 1 106 ? -2.393 5.724 -5.230 1.00 92.44 106 VAL A N 1
ATOM 823 C CA . VAL A 1 106 ? -1.247 6.452 -5.807 1.00 92.44 106 VAL A CA 1
ATOM 824 C C . VAL A 1 106 ? 0.073 5.701 -5.588 1.00 92.44 106 VAL A C 1
ATOM 826 O O . VAL A 1 106 ? 0.913 5.607 -6.489 1.00 92.44 106 VAL A O 1
ATOM 829 N N . ILE A 1 107 ? 0.281 5.121 -4.401 1.00 91.62 107 ILE A N 1
ATOM 830 C CA . ILE A 1 107 ? 1.469 4.301 -4.122 1.00 91.62 107 ILE A CA 1
ATOM 831 C C . ILE A 1 107 ? 1.477 3.038 -4.995 1.00 91.62 107 ILE A C 1
ATOM 833 O O . ILE A 1 107 ? 2.539 2.666 -5.514 1.00 91.62 107 ILE A O 1
ATOM 837 N N . ALA A 1 108 ? 0.328 2.379 -5.161 1.00 93.19 108 ALA A N 1
ATOM 838 C CA . ALA A 1 108 ? 0.192 1.200 -6.010 1.00 93.19 108 ALA A CA 1
ATOM 839 C C . ALA A 1 108 ? 0.534 1.521 -7.473 1.00 93.19 108 ALA A C 1
ATOM 841 O O . ALA A 1 108 ? 1.362 0.822 -8.066 1.00 93.19 108 ALA A O 1
ATOM 842 N N . ASP A 1 109 ? 0.021 2.630 -8.002 1.00 93.00 109 ASP A N 1
ATOM 843 C CA . ASP A 1 109 ? 0.291 3.116 -9.355 1.00 93.00 109 ASP A CA 1
ATOM 844 C C . ASP A 1 109 ? 1.769 3.429 -9.566 1.00 93.00 109 ASP A C 1
ATOM 846 O O . ASP A 1 109 ? 2.388 2.978 -10.534 1.00 93.00 109 ASP A O 1
ATOM 850 N N . VAL A 1 110 ? 2.391 4.160 -8.638 1.00 91.81 110 VAL A N 1
ATOM 851 C CA . VAL A 1 110 ? 3.828 4.458 -8.706 1.00 91.81 110 VAL A CA 1
ATOM 852 C C . VAL A 1 110 ? 4.642 3.164 -8.702 1.00 91.81 110 VAL A C 1
ATOM 854 O O . VAL A 1 110 ? 5.594 3.017 -9.479 1.00 91.81 110 VAL A O 1
ATOM 857 N N . LYS A 1 111 ? 4.269 2.192 -7.864 1.00 93.44 111 LYS A N 1
ATOM 858 C CA . LYS A 1 111 ? 4.924 0.880 -7.808 1.00 93.44 111 LYS A CA 1
ATOM 859 C C . LYS A 1 111 ? 4.737 0.108 -9.117 1.00 93.44 111 LYS A C 1
ATOM 861 O O . LYS A 1 111 ? 5.700 -0.487 -9.606 1.00 93.44 111 LYS A O 1
ATOM 866 N N . GLN A 1 112 ? 3.546 0.144 -9.711 1.00 95.38 112 GLN A N 1
ATOM 867 C CA . GLN A 1 112 ? 3.249 -0.482 -10.998 1.00 95.38 112 GLN A CA 1
ATOM 868 C C . GLN A 1 112 ? 4.060 0.162 -12.132 1.00 95.38 112 GLN A C 1
ATOM 870 O O . GLN A 1 112 ? 4.739 -0.550 -12.872 1.00 95.38 112 GLN A O 1
ATOM 875 N N . ARG A 1 113 ? 4.089 1.498 -12.225 1.00 94.31 113 ARG A N 1
ATOM 876 C CA . ARG A 1 113 ? 4.874 2.249 -13.225 1.00 94.31 113 ARG A CA 1
ATOM 877 C C . ARG A 1 113 ? 6.368 1.940 -13.127 1.00 94.31 113 ARG A C 1
ATOM 879 O O . ARG A 1 113 ? 7.029 1.721 -14.149 1.00 94.31 113 ARG A O 1
ATOM 886 N N . LYS A 1 114 ? 6.906 1.853 -11.903 1.00 94.56 114 LYS A N 1
ATOM 887 C CA . LYS A 1 114 ? 8.302 1.448 -11.659 1.00 94.56 114 LYS A CA 1
ATOM 888 C C . LYS A 1 114 ? 8.566 0.015 -12.129 1.00 94.56 114 LYS A C 1
ATOM 890 O O . LYS A 1 114 ? 9.549 -0.218 -12.834 1.00 94.56 114 LYS A O 1
ATOM 895 N N . ARG A 1 115 ? 7.675 -0.932 -11.811 1.00 96.25 115 ARG A N 1
ATOM 896 C CA . ARG A 1 115 ? 7.770 -2.333 -12.263 1.00 96.25 115 ARG A CA 1
ATOM 897 C C . ARG A 1 115 ? 7.712 -2.451 -13.788 1.00 96.25 115 ARG A C 1
ATOM 899 O O . ARG A 1 115 ? 8.568 -3.109 -14.371 1.00 96.25 115 ARG A O 1
ATOM 906 N N . ALA A 1 116 ? 6.775 -1.765 -14.441 1.00 97.00 116 ALA A N 1
ATOM 907 C CA . ALA A 1 116 ? 6.643 -1.760 -15.899 1.00 97.00 116 ALA A CA 1
ATOM 908 C C . ALA A 1 116 ? 7.889 -1.182 -16.592 1.00 97.00 116 ALA A C 1
ATOM 910 O O . ALA A 1 116 ? 8.386 -1.747 -17.570 1.00 97.00 116 ALA A O 1
ATOM 911 N N . SER A 1 117 ? 8.448 -0.095 -16.050 1.00 96.06 117 SER A N 1
ATOM 912 C CA . SER A 1 117 ? 9.683 0.510 -16.564 1.00 96.06 117 SER A CA 1
ATOM 913 C C . SER A 1 117 ? 10.883 -0.431 -16.426 1.00 96.06 117 SER A C 1
ATOM 915 O O . SER A 1 117 ? 11.656 -0.598 -17.375 1.00 96.06 117 SER A O 1
ATOM 917 N N . ALA A 1 118 ? 11.018 -1.099 -15.275 1.00 96.75 118 ALA A N 1
ATOM 918 C CA . ALA A 1 118 ? 12.058 -2.099 -15.048 1.00 96.75 118 ALA A CA 1
ATOM 919 C C . ALA A 1 118 ? 11.917 -3.297 -16.004 1.00 96.75 118 ALA A C 1
ATOM 921 O O . ALA A 1 118 ? 12.897 -3.692 -16.638 1.00 96.75 118 ALA A O 1
ATOM 922 N N . ALA A 1 119 ? 10.697 -3.811 -16.189 1.00 97.31 119 ALA A N 1
ATOM 923 C CA . ALA A 1 119 ? 10.408 -4.907 -17.112 1.00 97.31 119 ALA A CA 1
ATOM 924 C C . ALA A 1 119 ? 10.739 -4.538 -18.569 1.00 97.31 119 ALA A C 1
ATOM 926 O O . ALA A 1 119 ? 11.410 -5.298 -19.269 1.00 97.31 119 ALA A O 1
ATOM 927 N N . LYS A 1 120 ? 10.360 -3.331 -19.019 1.00 97.12 120 LYS A N 1
ATOM 928 C CA . LYS A 1 120 ? 10.708 -2.817 -20.357 1.00 97.12 120 LYS A CA 1
ATOM 929 C C . LYS A 1 120 ? 12.225 -2.739 -20.555 1.00 97.12 120 LYS A C 1
ATOM 931 O O . LYS A 1 120 ? 12.724 -3.104 -21.621 1.00 97.12 120 LYS A O 1
ATOM 936 N N . LYS A 1 121 ? 12.967 -2.292 -19.533 1.00 96.81 121 LYS A N 1
ATOM 937 C CA . LYS A 1 121 ? 14.437 -2.232 -19.561 1.00 96.81 121 LYS A CA 1
ATOM 938 C C . LYS A 1 121 ? 15.062 -3.627 -19.614 1.00 96.81 121 LYS A C 1
ATOM 940 O O . LYS A 1 121 ? 15.993 -3.813 -20.394 1.00 96.81 121 LYS A O 1
ATOM 945 N N . SER A 1 122 ? 14.551 -4.590 -18.841 1.00 96.44 122 SER A N 1
ATOM 946 C CA . SER A 1 122 ? 15.010 -5.987 -18.898 1.00 96.44 122 SER A CA 1
ATOM 947 C C . SER A 1 122 ? 14.810 -6.565 -20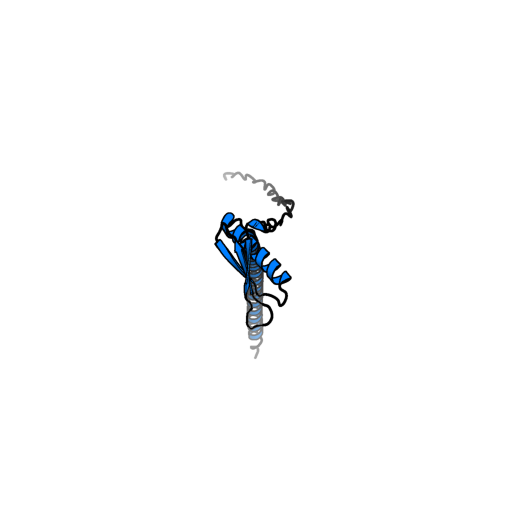.293 1.00 96.44 122 SER A C 1
ATOM 949 O O . SER A 1 122 ? 15.784 -6.940 -20.935 1.00 96.44 122 SER A O 1
ATOM 951 N N . ARG A 1 123 ? 13.589 -6.477 -20.838 1.00 96.62 123 ARG A N 1
ATOM 952 C CA . ARG A 1 123 ? 13.264 -6.997 -22.173 1.00 96.62 123 ARG A CA 1
ATOM 953 C C . ARG A 1 123 ? 14.181 -6.443 -23.264 1.00 96.62 123 ARG A C 1
ATOM 955 O O . ARG A 1 123 ? 14.611 -7.183 -24.142 1.00 96.62 123 ARG A O 1
ATOM 962 N N . ARG A 1 124 ? 14.520 -5.148 -23.208 1.00 95.56 124 ARG A N 1
ATOM 963 C CA . ARG A 1 124 ? 15.471 -4.536 -24.152 1.00 95.56 124 ARG A CA 1
ATOM 964 C C . ARG A 1 124 ? 16.873 -5.145 -24.030 1.00 95.56 124 ARG A C 1
ATOM 966 O O . ARG A 1 124 ? 17.509 -5.389 -25.052 1.00 95.56 124 ARG A O 1
ATOM 973 N N . LYS A 1 125 ? 17.354 -5.385 -22.806 1.00 96.38 125 LYS A N 1
ATOM 974 C CA . LYS A 1 125 ? 18.653 -6.034 -22.567 1.00 96.38 125 LYS A CA 1
ATOM 975 C C . LYS A 1 125 ? 18.652 -7.480 -23.062 1.00 96.38 125 LYS A C 1
ATOM 977 O O . LYS A 1 125 ? 19.609 -7.893 -23.708 1.00 96.38 125 LYS A O 1
ATOM 982 N N . ASP A 1 126 ? 17.584 -8.221 -22.792 1.00 95.38 126 ASP A N 1
ATOM 983 C CA . ASP A 1 126 ? 17.465 -9.632 -23.166 1.00 95.38 126 ASP A CA 1
ATOM 984 C C . ASP A 1 126 ? 17.393 -9.801 -24.688 1.00 95.38 126 ASP A C 1
ATOM 986 O O . ASP A 1 126 ? 18.095 -10.635 -25.267 1.00 95.38 126 ASP A O 1
ATOM 990 N N . TRP A 1 127 ? 16.649 -8.920 -25.360 1.00 95.19 127 TRP A N 1
ATOM 991 C CA . TRP A 1 127 ? 16.650 -8.820 -26.816 1.00 95.19 127 TRP A CA 1
ATOM 992 C C . TRP A 1 127 ? 18.059 -8.541 -27.354 1.00 95.19 127 TRP A C 1
ATOM 994 O O . TRP A 1 127 ? 18.556 -9.301 -28.179 1.00 95.19 127 TRP A O 1
ATOM 1004 N N . ALA A 1 128 ? 18.755 -7.523 -26.836 1.00 94.94 128 ALA A N 1
ATOM 1005 C CA . ALA A 1 128 ? 20.108 -7.184 -27.282 1.00 94.94 128 ALA A CA 1
ATOM 1006 C C . ALA A 1 128 ? 21.102 -8.354 -27.133 1.00 94.94 128 ALA A C 1
ATOM 1008 O O . ALA A 1 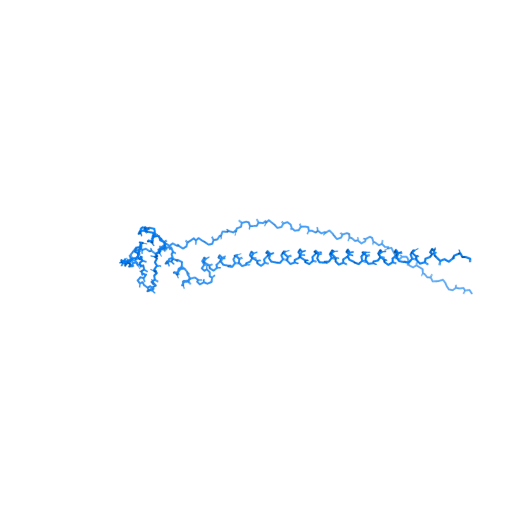128 ? 21.869 -8.632 -28.055 1.00 94.94 128 ALA A O 1
ATOM 1009 N N . LYS A 1 129 ? 21.049 -9.091 -26.014 1.00 95.62 129 LYS A N 1
ATOM 1010 C CA . LYS A 1 129 ? 21.861 -10.304 -25.804 1.00 95.62 129 LYS A CA 1
ATOM 1011 C C . LYS A 1 129 ? 21.547 -11.391 -26.833 1.00 95.62 129 LYS A C 1
ATOM 1013 O O . LYS A 1 129 ? 22.463 -12.015 -27.361 1.00 95.62 129 LYS A O 1
ATOM 1018 N N . THR A 1 130 ? 20.265 -11.597 -27.131 1.00 95.31 130 THR A N 1
ATOM 1019 C CA . THR A 1 130 ? 19.807 -12.599 -28.106 1.00 95.31 130 THR A CA 1
ATOM 1020 C C . THR A 1 130 ? 20.317 -12.279 -29.512 1.00 95.31 130 THR A C 1
ATOM 1022 O O . THR A 1 130 ? 20.818 -13.165 -30.204 1.00 95.31 130 THR A O 1
ATOM 1025 N N . TRP A 1 131 ? 20.263 -11.008 -29.920 1.00 91.44 131 TRP A N 1
ATOM 1026 C CA . TRP A 1 131 ? 20.813 -10.562 -31.204 1.00 91.44 131 TRP A CA 1
ATOM 1027 C C . TRP A 1 131 ? 22.324 -10.731 -31.284 1.00 91.44 131 TRP A C 1
ATOM 1029 O O . TRP A 1 131 ? 22.811 -11.246 -32.290 1.00 91.44 131 TRP A O 1
ATOM 1039 N N . LYS A 1 132 ? 23.051 -10.370 -30.220 1.00 93.19 132 LYS A N 1
ATOM 1040 C CA . LYS A 1 132 ? 24.504 -10.561 -30.153 1.00 93.19 132 LYS A CA 1
ATOM 1041 C C . LYS A 1 132 ? 24.876 -12.039 -30.308 1.00 93.19 132 LYS A C 1
ATOM 1043 O O . LYS A 1 132 ? 25.644 -12.376 -31.203 1.00 93.19 132 LYS A O 1
ATOM 1048 N N . ARG A 1 133 ? 24.225 -12.923 -29.543 1.00 93.44 133 ARG A N 1
ATOM 1049 C CA . ARG A 1 133 ? 24.420 -14.381 -29.624 1.00 93.44 133 ARG A CA 1
ATOM 1050 C C . ARG A 1 133 ? 24.113 -14.939 -31.016 1.00 93.44 133 ARG A C 1
ATOM 1052 O O . ARG A 1 133 ? 24.824 -15.808 -31.505 1.00 93.44 133 ARG A O 1
ATOM 1059 N N . LYS A 1 134 ? 23.061 -14.445 -31.679 1.00 92.88 134 LYS A N 1
ATOM 1060 C CA . LYS A 1 134 ? 22.716 -14.855 -33.051 1.00 92.88 134 LYS A CA 1
ATOM 1061 C C . LYS A 1 134 ? 23.762 -14.391 -34.070 1.00 92.88 134 LYS A C 1
ATOM 1063 O O . LYS A 1 134 ? 23.998 -15.103 -35.043 1.00 92.88 134 LYS A O 1
ATOM 1068 N N . GLY A 1 135 ? 24.364 -13.219 -33.859 1.00 92.88 135 GLY A N 1
ATOM 1069 C CA . GLY A 1 135 ? 25.503 -12.725 -34.636 1.00 92.88 135 GLY A CA 1
ATOM 1070 C C . GLY A 1 135 ? 26.728 -13.624 -34.479 1.00 92.88 135 GLY A C 1
ATOM 1071 O O . GLY A 1 135 ? 27.204 -14.164 -35.474 1.00 92.88 135 GLY A O 1
ATOM 1072 N N . GLU A 1 136 ? 27.144 -13.874 -33.235 1.00 92.50 136 GLU A N 1
ATOM 1073 C CA . GLU A 1 136 ? 28.267 -14.764 -32.886 1.00 92.50 136 GLU A CA 1
ATOM 1074 C C . GLU A 1 136 ? 28.082 -16.170 -33.493 1.00 92.50 136 GLU A C 1
ATOM 1076 O O . GLU A 1 136 ? 28.978 -16.693 -34.150 1.00 92.50 136 GLU A O 1
ATOM 1081 N N . TRP A 1 137 ? 26.878 -16.749 -33.393 1.00 89.12 137 TRP A N 1
ATOM 1082 C CA . TRP A 1 137 ? 26.561 -18.057 -33.986 1.00 89.12 137 TRP A CA 1
ATOM 1083 C C . TRP A 1 137 ? 26.653 -18.078 -35.520 1.00 89.12 137 TRP A C 1
ATOM 1085 O O . TRP A 1 137 ? 27.074 -19.074 -36.115 1.00 89.12 137 TRP A O 1
ATOM 1095 N N . LYS A 1 138 ? 26.253 -16.988 -36.190 1.00 91.88 138 LYS A N 1
ATOM 1096 C CA . LYS A 1 138 ? 26.380 -16.864 -37.651 1.00 91.88 138 LYS A CA 1
ATOM 1097 C C . LYS A 1 138 ? 27.846 -16.767 -38.078 1.00 91.88 138 LYS A C 1
ATOM 1099 O O . LYS A 1 138 ? 28.216 -17.390 -39.073 1.00 91.88 138 LYS A O 1
ATOM 1104 N N . GLU A 1 139 ? 28.666 -16.014 -37.347 1.00 91.19 139 GLU A N 1
ATOM 1105 C CA . GLU A 1 139 ? 30.106 -15.914 -37.609 1.00 91.19 139 GLU A CA 1
ATOM 1106 C C . GLU A 1 139 ? 30.818 -17.251 -37.386 1.00 91.19 139 GLU A C 1
ATOM 1108 O O . GLU A 1 139 ? 31.565 -17.695 -38.259 1.00 91.19 139 GLU A O 1
ATOM 1113 N N . GLU A 1 140 ? 30.513 -17.953 -36.290 1.00 91.12 140 GLU A N 1
ATOM 1114 C CA . GLU A 1 140 ? 31.071 -19.278 -35.997 1.00 91.12 140 GLU A CA 1
ATOM 1115 C C . GLU A 1 140 ? 30.743 -20.290 -37.109 1.00 91.12 140 GLU A C 1
ATOM 1117 O O . GLU A 1 140 ? 31.619 -21.020 -37.582 1.00 91.12 140 GLU A O 1
ATOM 1122 N N . LYS A 1 141 ? 29.493 -20.296 -37.601 1.00 90.06 141 LYS A N 1
ATOM 1123 C CA . LYS A 1 141 ? 29.090 -21.129 -38.746 1.00 90.06 141 LYS A CA 1
ATOM 1124 C C . LYS A 1 141 ? 29.854 -20.786 -40.026 1.00 90.06 141 LYS A C 1
ATOM 1126 O O . LYS A 1 141 ? 30.236 -21.698 -40.759 1.00 90.06 141 LYS A O 1
ATOM 1131 N N . LYS A 1 142 ? 30.086 -19.498 -40.299 1.00 89.31 142 LYS A N 1
ATOM 1132 C CA . LYS A 1 142 ? 30.847 -19.044 -41.474 1.00 89.31 142 LYS A CA 1
ATOM 1133 C C . LYS A 1 142 ? 32.317 -19.467 -41.389 1.00 89.31 142 LYS A C 1
ATOM 1135 O O . LYS A 1 142 ? 32.867 -19.907 -42.395 1.00 89.31 142 LYS A O 1
ATOM 1140 N N . ASN A 1 143 ? 32.932 -19.383 -40.209 1.00 88.38 143 ASN A N 1
ATOM 1141 C CA . ASN A 1 143 ? 34.310 -19.833 -39.996 1.00 88.38 143 ASN A CA 1
ATOM 1142 C C . ASN A 1 143 ? 34.437 -21.353 -40.169 1.00 88.38 143 ASN A C 1
ATOM 1144 O O . ASN A 1 143 ? 35.242 -21.799 -40.982 1.00 88.38 143 ASN A O 1
ATOM 1148 N N . LYS A 1 144 ? 33.547 -22.144 -39.550 1.00 84.81 144 LYS A N 1
ATOM 1149 C CA . LYS A 1 144 ? 33.507 -23.608 -39.733 1.00 84.81 144 LYS A CA 1
ATOM 1150 C C . LYS A 1 144 ? 33.329 -24.029 -41.198 1.00 84.81 144 LYS A C 1
ATOM 1152 O O . LYS A 1 144 ? 33.888 -25.040 -41.615 1.00 84.81 144 LYS A O 1
ATOM 1157 N N . ALA A 1 145 ? 32.554 -23.281 -41.988 1.00 84.12 145 ALA A N 1
ATOM 1158 C CA . ALA A 1 145 ? 32.404 -23.543 -43.420 1.00 84.12 145 ALA A CA 1
ATOM 1159 C C . ALA A 1 145 ? 33.706 -23.280 -44.202 1.00 84.12 145 ALA A C 1
ATOM 1161 O O . ALA A 1 145 ? 34.092 -24.106 -45.025 1.00 84.12 145 ALA A O 1
ATOM 1162 N N . LYS A 1 146 ? 34.414 -22.180 -43.904 1.00 77.31 146 LYS A N 1
ATOM 1163 C CA . LYS A 1 146 ? 35.712 -21.853 -44.522 1.00 77.31 146 LYS A CA 1
ATOM 1164 C C . LYS A 1 146 ? 36.803 -22.870 -44.183 1.00 77.31 146 LYS A C 1
ATOM 1166 O O . LYS A 1 146 ? 37.598 -23.216 -45.052 1.00 77.31 146 LYS A O 1
ATOM 1171 N N . ASP A 1 147 ? 36.839 -23.360 -42.946 1.00 77.44 147 ASP A N 1
ATOM 1172 C CA . ASP A 1 147 ? 37.839 -24.348 -42.524 1.00 77.44 147 ASP A CA 1
ATOM 1173 C C . ASP A 1 147 ? 37.626 -25.702 -43.216 1.00 77.44 147 ASP A C 1
ATOM 1175 O O . ASP A 1 147 ? 38.587 -26.341 -43.648 1.00 77.44 147 ASP A O 1
ATOM 1179 N N . LYS A 1 148 ? 36.364 -26.111 -43.419 1.00 72.06 148 LYS A N 1
ATOM 1180 C CA . LYS A 1 148 ? 36.026 -27.314 -44.199 1.00 72.06 148 LYS A CA 1
ATOM 1181 C C . LYS A 1 148 ? 36.422 -27.202 -45.673 1.00 72.06 148 LYS A C 1
ATOM 1183 O O . LYS A 1 148 ? 36.836 -28.201 -46.256 1.00 72.06 148 LYS A O 1
ATOM 1188 N N . ASP A 1 149 ? 36.303 -26.017 -46.262 1.00 69.19 149 ASP A N 1
ATOM 1189 C CA . A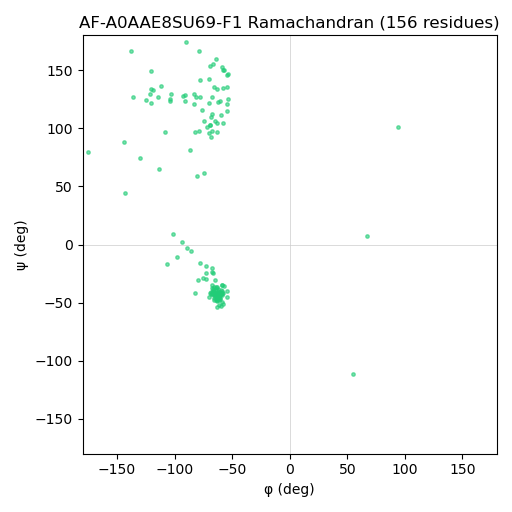SP A 1 149 ? 36.688 -25.769 -47.655 1.00 69.19 149 ASP A CA 1
ATOM 1190 C C . ASP A 1 149 ? 38.219 -25.836 -47.834 1.00 69.19 149 ASP A C 1
ATOM 1192 O O . ASP A 1 149 ? 38.731 -26.526 -48.715 1.00 69.19 149 ASP A O 1
ATOM 1196 N N . LYS A 1 150 ? 38.979 -25.258 -46.891 1.00 60.94 150 LYS A N 1
ATOM 1197 C CA . LYS A 1 150 ? 40.452 -25.350 -46.860 1.00 60.94 150 LYS A CA 1
ATOM 1198 C C . LYS A 1 150 ? 40.982 -26.773 -46.635 1.00 60.94 150 LYS A C 1
ATOM 1200 O O . LYS A 1 150 ? 42.063 -27.099 -47.123 1.00 60.94 150 LYS A O 1
ATOM 1205 N N . GLY A 1 151 ? 40.247 -27.618 -45.909 1.00 58.53 151 GLY A N 1
ATOM 1206 C CA . GLY A 1 151 ? 40.608 -29.022 -45.678 1.00 58.53 151 GLY A CA 1
ATOM 1207 C C . GLY A 1 151 ? 40.421 -29.928 -46.903 1.00 58.53 151 GLY A C 1
ATOM 1208 O O . GLY A 1 151 ? 41.178 -30.880 -47.074 1.00 58.53 151 GLY A O 1
ATOM 1209 N N . LYS A 1 152 ? 39.467 -29.619 -47.795 1.00 55.12 152 LYS A N 1
ATOM 1210 C CA . LYS A 1 152 ? 39.196 -30.417 -49.008 1.00 55.12 152 LYS A CA 1
ATOM 1211 C C . LYS A 1 152 ? 40.197 -30.189 -50.151 1.00 55.12 152 LYS A C 1
ATOM 1213 O O . LYS A 1 152 ? 40.277 -31.023 -51.045 1.00 55.12 152 LYS A O 1
ATOM 1218 N N . GLY A 1 153 ? 40.989 -29.114 -50.111 1.00 51.31 153 GLY A N 1
ATOM 1219 C CA . GLY A 1 153 ? 42.000 -28.795 -51.132 1.00 51.31 153 GLY A CA 1
ATOM 1220 C C . GLY A 1 153 ? 43.379 -29.447 -50.944 1.00 51.31 153 GLY A C 1
ATOM 1221 O O . GLY A 1 153 ? 44.233 -29.296 -51.811 1.00 51.31 153 GLY A O 1
ATOM 1222 N N . LYS A 1 154 ? 43.631 -30.160 -49.834 1.00 48.78 154 LYS A N 1
ATOM 1223 C CA . LYS A 1 154 ? 44.958 -30.736 -49.512 1.00 48.78 154 LYS A CA 1
ATOM 1224 C C . LYS A 1 154 ? 45.116 -32.239 -49.795 1.00 48.78 154 LYS A C 1
ATOM 1226 O O . LYS A 1 154 ? 46.138 -32.808 -49.431 1.00 48.78 154 LYS A O 1
ATOM 1231 N N . GLY A 1 155 ? 44.158 -32.885 -50.458 1.00 53.97 155 GLY A N 1
ATOM 1232 C CA . GLY A 1 155 ? 44.218 -34.320 -50.762 1.00 53.97 155 GLY A CA 1
ATOM 1233 C C . GLY A 1 155 ? 43.941 -34.621 -52.229 1.00 53.97 155 GLY A C 1
ATOM 1234 O O . GLY A 1 155 ? 42.844 -35.064 -52.539 1.00 53.97 155 GLY A O 1
ATOM 1235 N N . LYS A 1 156 ? 44.900 -34.337 -53.120 1.00 50.78 156 LYS A N 1
ATOM 1236 C CA . LYS A 1 156 ? 45.019 -34.918 -54.476 1.00 50.78 156 LYS A CA 1
ATOM 1237 C C . LYS A 1 156 ? 46.311 -34.426 -55.139 1.00 50.78 156 LYS A C 1
ATOM 1239 O O . LYS A 1 156 ? 46.297 -33.486 -55.924 1.00 50.78 156 LYS A O 1
ATOM 1244 N N . ARG A 1 157 ? 47.439 -35.038 -54.779 1.00 50.59 157 ARG A N 1
ATOM 1245 C CA . ARG A 1 157 ? 48.643 -35.117 -55.623 1.00 50.59 157 ARG A CA 1
ATOM 1246 C C . ARG A 1 157 ? 49.262 -36.493 -55.363 1.00 50.59 157 ARG A C 1
ATOM 1248 O O . ARG A 1 157 ? 50.019 -36.646 -54.411 1.00 50.59 157 ARG A O 1
ATOM 1255 N N . GLN A 1 158 ? 48.819 -37.482 -56.132 1.00 49.31 158 GLN A N 1
ATOM 1256 C CA . GLN A 1 158 ? 49.557 -38.708 -56.434 1.00 49.31 158 GLN A CA 1
ATOM 1257 C C . GLN A 1 158 ? 49.779 -38.698 -57.939 1.00 49.31 158 GLN A C 1
ATOM 1259 O O . GLN A 1 158 ? 48.822 -38.286 -58.636 1.00 49.31 158 GLN A O 1
#

Radius of gyration: 36.44 Å; Cα contacts (8 Å, |Δi|>4): 118; chains: 1; bounding box: 70×60×113 Å

Secondary structure (DSSP, 8-state):
------------PPPP----------------PPPPPPPPPGGGEEEEEE--SSSSPEEEEEETTT--EEEE-SSS-HHHHHHHHHHHHHHHHHHHHHGGGSHHHHHHHHHHHHHHHHHHHHHHHHHHHHHHHHHHHHHHHHHHHHHHHHHHTTS---

Sequence (158 aa):
MTPHFLRLTWSILPRPASFRLFTTSAALSKTILPPRPKHPPEHEIEEAFVKGSGPGGQKILKHIPTGIVVKSQATRSRSENRKIARNILAGRLDELYNGSESRAAVIADVKQRKRASAAKKSRRKDWAKTWKRKGEWKEEKKNKAKDKDKGKGKGKRQ

Organism: NCBI:txid2041049

pLDDT: mean 82.77, std 14.73, range [48.78, 97.31]

InterPro domains:
  IPR000352 Peptide chain release factor class I [PF00472] (41-125)
  IPR045853 Peptide chain release factor class I superfamily [SSF75620] (39-100)
  IPR052405 Mitochondrial Translation Release Factor [PTHR46203] (15-143)

Mean predicted aligned error: 13.61 Å

Solvent-accessible surface area (backbone atoms only — not comparable to full-atom values): 9733 Å² total; per-residue (Å²): 136,82,85,85,78,84,79,83,78,78,77,81,71,79,76,77,78,79,77,77,79,78,80,79,74,80,80,80,86,69,86,70,69,70,75,79,71,66,66,77,62,74,91,49,48,51,80,47,77,46,87,54,96,60,88,35,48,37,33,36,41,28,35,63,9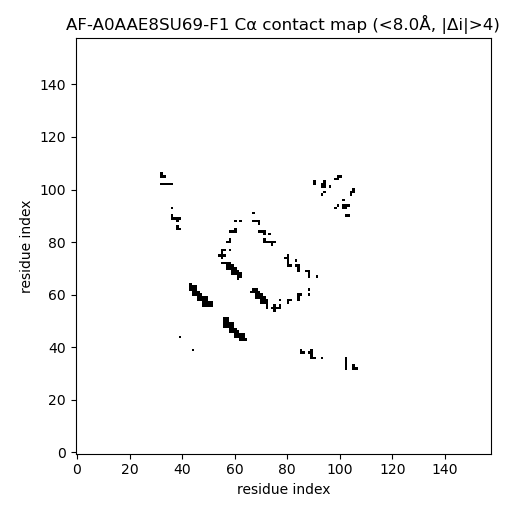2,79,63,53,72,36,76,21,66,85,42,70,46,68,71,57,19,48,52,51,31,44,54,51,47,20,50,52,50,37,39,71,77,45,42,75,74,10,56,68,42,50,53,51,49,53,50,48,56,51,50,53,52,51,50,53,55,49,51,54,52,54,51,52,52,52,53,51,52,52,50,53,52,51,52,53,53,53,50,56,52,52,54,54,55,64,61,66,73,76,76,85,88,130

Nearest PDB structures (foldseek):
  7a5h-assembly1_C  TM=6.484E-01  e=1.552E-05  Homo sapiens
  5j79-assembly1_A  TM=5.139E-01  e=1.102E+00  Homo sapiens
  9f3v-assembly1_A  TM=3.747E-01  e=3.631E-01  Homo sapiens
  6fu5-assembly1_B  TM=3.828E-01  e=4.716E-01  Homo sapiens

Foldseek 3Di:
DDDDDDDDPPDPDPDPDPPPPPPPDPPPPPPPQPDQQDFDDPVQKDWDWDDDPDQATKIWIAGNPVRDIFIFRPDNDPVVSVVVRRSVVSQVVQCVPVPCSGSVNSVVVVVVVVVVVVVVVVVVVVVVVVVVVVVVVVVVVVVVVVVVVVVVPPPDDD